Protein AF-Q9HRU2-F1 (afdb_monomer_lite)

Sequence (132 aa):
MLAAVGVSATDSVRLDDGTVVCHGHEEPAADGDRYVVGHQHPAVTISGGQRRPCFLYGPGQYDSADVLVVPAFTRLAAGTPVGTLGDGTAVSPLLAPPAGYRPIVVSNGETLGFPALGDLDGLLVGARGYET

Radius of gyration: 15.8 Å; chains: 1; bounding box: 53×34×46 Å

Structure (mmCIF, N/CA/C/O backbone):
data_AF-Q9HRU2-F1
#
_entry.id   AF-Q9HRU2-F1
#
loop_
_atom_site.group_PDB
_atom_site.id
_atom_site.type_symbol
_atom_site.label_atom_id
_atom_site.label_alt_id
_atom_site.label_comp_id
_atom_site.label_asym_id
_atom_site.label_entity_id
_atom_site.label_seq_id
_atom_site.pdbx_PDB_ins_code
_atom_site.Cartn_x
_atom_site.Cartn_y
_atom_site.Cartn_z
_atom_site.occupancy
_atom_site.B_iso_or_equiv
_atom_site.auth_seq_id
_atom_site.auth_comp_id
_atom_site.auth_asym_id
_atom_si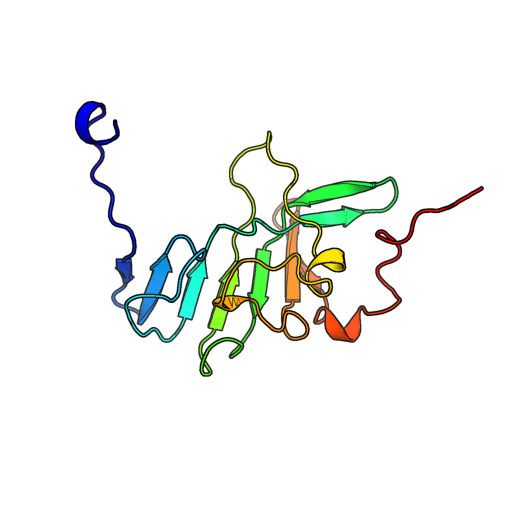te.auth_atom_id
_atom_site.pdbx_PDB_model_num
ATOM 1 N N . MET A 1 1 ? -0.186 -6.260 26.507 1.00 65.69 1 MET A N 1
ATOM 2 C CA . MET A 1 1 ? 0.516 -4.962 26.367 1.00 65.69 1 MET A CA 1
ATOM 3 C C . MET A 1 1 ? -0.443 -3.841 25.961 1.00 65.69 1 MET A C 1
ATOM 5 O O . MET A 1 1 ? -0.495 -2.854 26.674 1.00 65.69 1 MET A O 1
ATOM 9 N N . LEU A 1 2 ? -1.263 -4.001 24.911 1.00 79.06 2 LEU A N 1
ATOM 10 C CA . LEU A 1 2 ? -2.230 -2.969 24.478 1.00 79.06 2 LEU A CA 1
ATOM 11 C C . LEU A 1 2 ? -3.431 -2.789 25.425 1.00 79.06 2 LEU A C 1
ATOM 13 O O . LEU A 1 2 ? -3.792 -1.664 25.756 1.00 79.06 2 LEU A O 1
ATOM 17 N N . ALA A 1 3 ? -3.966 -3.882 25.975 1.00 78.38 3 ALA A N 1
ATOM 18 C CA . ALA A 1 3 ? -5.041 -3.810 26.971 1.00 78.38 3 ALA A CA 1
ATOM 19 C C . ALA A 1 3 ? -4.650 -3.005 28.230 1.00 78.38 3 ALA A C 1
ATOM 21 O O . ALA A 1 3 ? -5.494 -2.359 28.840 1.00 78.38 3 ALA A O 1
ATOM 22 N N . ALA A 1 4 ? -3.359 -2.991 28.589 1.00 84.88 4 ALA A N 1
ATOM 23 C CA . ALA A 1 4 ? -2.852 -2.244 29.743 1.00 84.88 4 ALA A CA 1
ATOM 24 C C . ALA A 1 4 ? -2.881 -0.718 29.539 1.00 84.88 4 ALA A C 1
ATOM 26 O O . ALA A 1 4 ? -2.835 0.023 30.514 1.00 84.88 4 ALA A O 1
ATOM 27 N N . VAL A 1 5 ? -2.977 -0.256 28.288 1.00 92.81 5 VAL A N 1
ATOM 28 C CA . VAL A 1 5 ? -3.156 1.161 27.933 1.00 92.81 5 VAL A CA 1
ATOM 29 C C . VAL A 1 5 ? -4.576 1.456 27.436 1.00 92.81 5 VAL A C 1
ATOM 31 O O . VAL A 1 5 ? -4.810 2.491 26.824 1.00 92.81 5 VAL A O 1
ATOM 34 N N . GLY A 1 6 ? -5.534 0.552 27.686 1.00 91.19 6 GLY A N 1
ATOM 35 C CA . GLY A 1 6 ? -6.935 0.735 27.295 1.00 91.19 6 GLY A CA 1
ATOM 36 C C . GLY A 1 6 ? -7.181 0.670 25.786 1.00 91.19 6 GLY A C 1
ATOM 37 O O . GLY A 1 6 ? -8.202 1.162 25.318 1.00 91.19 6 GLY A O 1
ATOM 38 N N . VAL A 1 7 ? -6.257 0.078 25.021 1.00 92.88 7 VAL A N 1
ATOM 39 C CA . VAL A 1 7 ? -6.377 -0.060 23.566 1.00 92.88 7 VAL A CA 1
ATOM 40 C C . VAL A 1 7 ? -6.807 -1.481 23.217 1.00 92.88 7 VAL A C 1
ATOM 42 O O . VAL A 1 7 ? -6.107 -2.450 23.528 1.00 92.88 7 VAL A O 1
ATOM 45 N N . SER A 1 8 ? -7.946 -1.598 22.536 1.00 89.38 8 SER A N 1
ATOM 46 C CA . SER A 1 8 ? -8.352 -2.814 21.830 1.00 89.38 8 SER A CA 1
ATOM 47 C C . SER A 1 8 ? -7.721 -2.842 20.441 1.00 89.38 8 SER A C 1
ATOM 49 O O . SER A 1 8 ? -7.751 -1.835 19.735 1.00 89.38 8 SER A O 1
ATOM 51 N N . ALA A 1 9 ? -7.192 -3.992 20.035 1.00 90.44 9 ALA A N 1
ATOM 52 C CA . ALA A 1 9 ? -6.661 -4.207 18.696 1.00 90.44 9 ALA A CA 1
ATOM 53 C C . ALA A 1 9 ? -7.326 -5.422 18.048 1.00 90.44 9 ALA A C 1
ATOM 55 O O . ALA A 1 9 ? -7.742 -6.352 18.737 1.00 90.44 9 ALA A O 1
ATOM 56 N N . THR A 1 10 ? -7.410 -5.376 16.725 1.00 93.69 10 THR A N 1
ATOM 57 C CA . THR A 1 10 ? -7.831 -6.467 15.848 1.00 93.69 10 THR A CA 1
ATOM 58 C C . THR A 1 10 ? -6.777 -6.607 14.755 1.00 93.69 10 THR A C 1
ATOM 60 O O . THR A 1 10 ? -6.143 -5.613 14.392 1.00 93.69 10 THR A O 1
ATOM 63 N N . ASP A 1 11 ? -6.587 -7.816 14.236 1.00 92.88 11 ASP A N 1
ATOM 64 C CA . ASP A 1 11 ? -5.593 -8.085 13.188 1.00 92.88 11 ASP A CA 1
ATOM 65 C C . ASP A 1 11 ? -6.015 -7.490 11.837 1.00 92.88 11 ASP A C 1
ATOM 67 O O . ASP A 1 11 ? -5.184 -7.103 11.009 1.00 92.88 11 ASP A O 1
ATOM 71 N N . SER A 1 12 ? -7.329 -7.376 11.629 1.00 95.94 12 SER A N 1
ATOM 72 C CA . SER A 1 12 ? -7.924 -6.698 10.483 1.00 95.94 12 SER A CA 1
ATOM 73 C C . SER A 1 12 ? -9.295 -6.107 10.811 1.00 95.94 12 SER A C 1
ATOM 75 O O . SER A 1 12 ? -9.941 -6.483 11.794 1.00 95.94 12 SER A O 1
ATOM 77 N N . VAL A 1 13 ? -9.740 -5.166 9.982 1.00 96.81 13 VAL A N 1
ATOM 78 C CA . VAL A 1 13 ? -11.097 -4.613 10.005 1.00 96.81 13 VAL A CA 1
ATOM 79 C C . VAL A 1 13 ? -11.576 -4.382 8.575 1.00 96.81 13 VAL A C 1
ATOM 81 O O . VAL A 1 13 ? -10.825 -3.871 7.746 1.00 96.81 13 VAL A O 1
ATOM 84 N N . ARG A 1 14 ? -12.829 -4.745 8.288 1.00 97.69 14 ARG A N 1
ATOM 85 C CA . ARG A 1 14 ? -13.525 -4.360 7.057 1.00 97.69 14 ARG A CA 1
ATOM 86 C C . ARG A 1 14 ? -14.444 -3.179 7.357 1.00 97.69 14 ARG A C 1
ATOM 88 O O . ARG A 1 14 ? -15.209 -3.231 8.317 1.00 97.69 14 ARG A O 1
ATOM 95 N N . LEU A 1 15 ? -14.333 -2.125 6.561 1.00 97.25 15 LEU A N 1
ATOM 96 C CA . LEU A 1 15 ? -15.151 -0.921 6.645 1.00 97.25 15 LEU A CA 1
ATOM 97 C C . LEU A 1 15 ? -16.430 -1.075 5.811 1.00 97.25 15 LEU A C 1
ATOM 99 O O . LEU A 1 15 ? -16.517 -1.938 4.933 1.00 97.25 15 LEU A O 1
ATOM 103 N N . ASP A 1 16 ? -17.410 -0.207 6.067 1.00 97.56 16 ASP A N 1
ATOM 104 C CA . ASP A 1 16 ? -18.725 -0.239 5.408 1.00 97.56 16 ASP A CA 1
ATOM 105 C C . ASP A 1 16 ? -18.646 -0.045 3.884 1.00 97.56 16 ASP A C 1
ATOM 107 O O . ASP A 1 16 ? -19.518 -0.511 3.155 1.00 97.56 16 ASP A O 1
ATOM 111 N N . ASP A 1 17 ? -17.592 0.615 3.395 1.00 96.94 17 ASP A N 1
ATOM 112 C CA . ASP A 1 17 ? -17.349 0.860 1.969 1.00 96.94 17 ASP A CA 1
ATOM 113 C C . ASP A 1 17 ? -16.646 -0.301 1.245 1.00 96.94 17 ASP A C 1
ATOM 115 O O . ASP A 1 17 ? -16.288 -0.164 0.079 1.00 96.94 17 ASP A O 1
ATOM 119 N N . GLY A 1 18 ? -16.431 -1.431 1.928 1.00 96.94 18 GLY A N 1
ATOM 120 C CA . GLY A 1 18 ? -15.746 -2.596 1.368 1.00 96.94 18 GLY A CA 1
ATOM 121 C C . GLY A 1 18 ? -14.223 -2.574 1.514 1.00 96.94 18 GLY A C 1
ATOM 122 O O . GLY A 1 18 ? -13.579 -3.556 1.142 1.00 96.94 18 GLY A O 1
ATOM 123 N N . THR A 1 19 ? -13.637 -1.522 2.097 1.00 98.31 19 THR A N 1
ATOM 124 C CA . THR A 1 19 ? -12.194 -1.452 2.365 1.00 98.31 19 THR A CA 1
ATOM 125 C C . THR A 1 19 ? -11.792 -2.387 3.504 1.00 98.31 19 THR A C 1
ATOM 127 O O . THR A 1 19 ? -12.360 -2.334 4.594 1.00 98.31 19 THR A O 1
ATOM 130 N N . VAL A 1 20 ? -10.751 -3.190 3.299 1.00 98.31 20 VAL A N 1
ATOM 131 C CA . VAL A 1 20 ? -10.115 -4.011 4.334 1.00 98.31 20 VAL A CA 1
ATOM 132 C C . VAL A 1 20 ? -8.812 -3.355 4.780 1.00 98.31 20 VAL A C 1
ATOM 134 O O . VAL A 1 20 ? -7.930 -3.073 3.973 1.00 98.31 20 VAL A O 1
ATOM 137 N N . VAL A 1 21 ? -8.667 -3.124 6.082 1.00 97.81 21 VAL A N 1
ATOM 138 C CA . VAL A 1 21 ? -7.430 -2.636 6.700 1.00 97.81 21 VAL A CA 1
ATOM 139 C C . VAL A 1 21 ? -6.791 -3.785 7.469 1.00 97.81 21 VAL A C 1
ATOM 141 O O . VAL A 1 21 ? -7.419 -4.357 8.359 1.00 97.81 21 VAL A O 1
ATOM 144 N N . CYS A 1 22 ? -5.545 -4.124 7.149 1.00 96.69 22 CYS A N 1
ATOM 145 C CA . CYS A 1 22 ? -4.785 -5.166 7.845 1.00 96.69 22 CYS A CA 1
ATOM 146 C C . CYS A 1 22 ? -3.282 -4.853 7.835 1.00 96.69 22 CYS A C 1
ATOM 148 O O . CYS A 1 22 ? -2.827 -3.908 7.186 1.00 96.69 22 CYS A O 1
ATOM 150 N N . HIS A 1 23 ? -2.478 -5.623 8.574 1.00 95.25 23 HIS A N 1
ATOM 151 C CA . HIS A 1 23 ? -1.033 -5.376 8.597 1.00 95.25 23 HIS A CA 1
ATOM 152 C C . HIS A 1 23 ? -0.376 -5.637 7.231 1.00 95.25 23 HIS A C 1
ATOM 154 O O . HIS A 1 23 ? 0.459 -4.841 6.811 1.00 95.25 23 HIS A O 1
ATOM 160 N N . GLY A 1 24 ? -0.782 -6.702 6.528 1.00 94.44 24 GLY A N 1
ATOM 161 C CA . GLY A 1 24 ? -0.293 -7.049 5.187 1.00 94.44 24 GLY A CA 1
ATOM 162 C C . GLY A 1 24 ? 0.886 -8.026 5.137 1.00 94.44 24 GLY A C 1
ATOM 163 O O . GLY A 1 24 ? 1.427 -8.239 4.060 1.00 94.44 24 GLY A O 1
ATOM 164 N N . HIS A 1 25 ? 1.304 -8.617 6.260 1.00 94.19 25 HIS A N 1
ATOM 165 C CA . HIS A 1 25 ? 2.317 -9.692 6.286 1.00 94.19 25 HIS A CA 1
ATOM 166 C C . HIS A 1 25 ? 1.770 -11.095 5.967 1.00 94.19 25 HIS A C 1
ATOM 168 O O . HIS A 1 25 ? 2.537 -12.030 5.777 1.00 94.19 25 HIS A O 1
ATOM 174 N N . GLU A 1 26 ? 0.448 -11.233 5.924 1.00 93.81 26 GLU A N 1
ATOM 175 C CA . GLU A 1 26 ? -0.284 -12.483 5.717 1.00 93.81 26 GLU A CA 1
ATOM 176 C C . GLU A 1 26 ? -1.425 -12.214 4.730 1.00 93.81 26 GLU A C 1
ATOM 178 O O . GLU A 1 26 ? -1.768 -11.049 4.484 1.00 93.81 26 GLU A O 1
ATOM 183 N N . GLU A 1 27 ? -2.003 -13.275 4.166 1.00 94.25 27 GLU A N 1
ATOM 184 C CA . GLU A 1 27 ? -3.207 -13.159 3.343 1.00 94.25 27 GLU A CA 1
ATOM 185 C C . GLU A 1 27 ? -4.354 -12.546 4.169 1.00 94.25 27 GLU A C 1
ATOM 187 O O . GLU A 1 27 ? -4.562 -12.932 5.325 1.00 94.25 27 GLU A O 1
ATOM 192 N N . PRO A 1 28 ? -5.100 -11.570 3.625 1.00 94.69 28 PRO A N 1
ATOM 193 C CA . PRO A 1 28 ? -6.243 -10.999 4.320 1.00 94.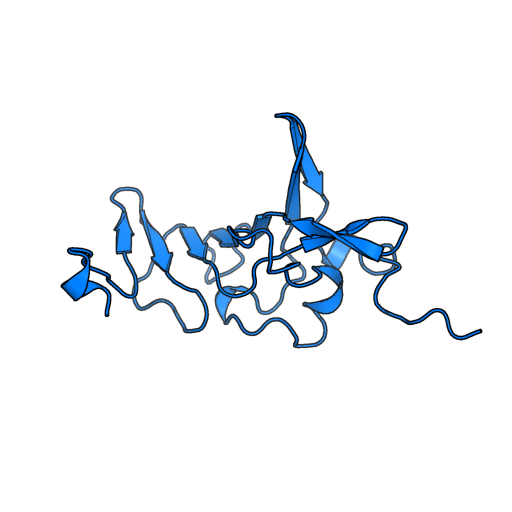69 28 PRO A CA 1
ATOM 194 C C . PRO A 1 28 ? -7.302 -12.063 4.629 1.00 94.69 28 PRO A C 1
ATOM 196 O O . PRO A 1 28 ? -7.733 -12.801 3.753 1.00 94.69 28 PRO A O 1
ATOM 199 N N . ALA A 1 29 ? -7.794 -12.084 5.868 1.00 91.56 29 ALA A N 1
ATOM 200 C CA . ALA A 1 29 ? -8.852 -13.008 6.288 1.00 91.56 29 ALA A CA 1
ATOM 201 C C . ALA A 1 29 ? -10.244 -12.678 5.705 1.00 91.56 29 ALA A C 1
ATOM 203 O O . ALA A 1 29 ? -11.189 -13.443 5.895 1.00 91.56 29 ALA A O 1
ATOM 204 N N . ALA A 1 30 ? -10.388 -11.523 5.055 1.00 93.19 30 ALA A N 1
ATOM 205 C CA . ALA A 1 30 ? -11.631 -11.056 4.461 1.00 93.19 30 ALA A CA 1
ATOM 206 C C . ALA A 1 30 ? -11.387 -10.511 3.054 1.00 93.19 30 ALA A C 1
ATOM 208 O O . ALA A 1 30 ? -10.420 -9.779 2.815 1.00 93.19 30 ALA A O 1
ATOM 209 N N . ASP A 1 31 ? -12.327 -10.806 2.162 1.00 95.12 31 ASP A N 1
ATOM 210 C CA . ASP A 1 31 ? -12.386 -10.196 0.840 1.00 95.12 31 ASP A CA 1
ATOM 211 C C . ASP A 1 31 ? -12.758 -8.715 0.962 1.00 95.12 31 ASP A C 1
ATOM 213 O O . ASP A 1 31 ? -13.524 -8.324 1.854 1.00 95.12 31 ASP A O 1
ATOM 217 N N . GLY A 1 32 ? -12.242 -7.886 0.063 1.00 95.31 32 GLY A N 1
ATOM 218 C CA . GLY A 1 32 ? -12.521 -6.457 0.009 1.00 95.31 32 GLY A CA 1
ATOM 219 C C . GLY A 1 32 ? -12.368 -5.911 -1.402 1.00 95.31 32 GLY A C 1
ATOM 220 O O . GLY A 1 32 ? -11.619 -6.453 -2.208 1.00 95.31 32 GLY A O 1
ATOM 221 N N . ASP A 1 33 ? -13.052 -4.804 -1.685 1.00 96.88 33 ASP A N 1
ATOM 222 C CA . ASP A 1 33 ? -12.911 -4.087 -2.963 1.00 96.88 33 ASP A CA 1
ATOM 223 C C . ASP A 1 33 ? -11.583 -3.303 -3.012 1.00 96.88 33 ASP A C 1
ATOM 225 O O . ASP A 1 33 ? -11.061 -2.949 -4.075 1.00 96.88 33 ASP A O 1
ATOM 229 N N . ARG A 1 34 ? -11.026 -3.033 -1.825 1.00 98.06 34 ARG A N 1
ATOM 230 C CA . ARG A 1 34 ? -9.752 -2.356 -1.604 1.00 98.06 34 ARG A CA 1
ATOM 231 C C . ARG A 1 34 ? -9.086 -2.841 -0.323 1.00 98.06 34 ARG A C 1
ATOM 233 O O . ARG A 1 34 ? -9.753 -3.042 0.687 1.00 98.06 34 ARG A O 1
ATOM 240 N N . TYR A 1 35 ? -7.761 -2.877 -0.329 1.00 98.38 35 TYR A N 1
ATOM 241 C CA . TYR A 1 35 ? -6.927 -3.177 0.826 1.00 98.38 35 TYR A CA 1
ATOM 242 C C . TYR A 1 35 ? -6.053 -1.980 1.201 1.00 98.38 35 TYR A C 1
ATOM 244 O O . TYR A 1 35 ? -5.399 -1.386 0.345 1.00 98.38 35 TYR A O 1
ATOM 252 N N . VAL A 1 36 ? -6.006 -1.635 2.487 1.00 98.00 36 VAL A N 1
ATOM 253 C CA . VAL A 1 36 ? -5.039 -0.687 3.054 1.00 98.00 36 VAL A CA 1
ATOM 254 C C . VAL A 1 36 ? -4.106 -1.464 3.965 1.00 98.00 36 VAL A C 1
ATOM 256 O O . VAL A 1 36 ? -4.532 -1.996 4.992 1.00 98.00 36 VAL A O 1
ATOM 259 N N . VAL A 1 37 ? -2.833 -1.529 3.586 1.00 96.81 37 VAL A N 1
ATOM 260 C CA . VAL A 1 37 ? -1.852 -2.380 4.260 1.00 96.81 37 VAL A CA 1
ATOM 261 C C . VAL A 1 37 ? -0.609 -1.618 4.682 1.00 96.81 37 VAL A C 1
ATOM 263 O O . VAL A 1 37 ? -0.178 -0.660 4.040 1.00 96.81 37 VAL A O 1
ATOM 266 N N . GLY A 1 38 ? -0.036 -2.052 5.799 1.00 89.56 38 GLY A N 1
ATOM 267 C CA . GLY A 1 38 ? 1.271 -1.617 6.270 1.00 89.56 38 GLY A CA 1
ATOM 268 C C . GLY A 1 38 ? 2.351 -2.614 5.857 1.00 89.56 38 GLY A C 1
ATOM 269 O O . GLY A 1 38 ? 2.448 -3.011 4.699 1.00 89.56 38 GLY A O 1
ATOM 270 N N . HIS A 1 39 ? 3.177 -3.012 6.820 1.00 94.00 39 HIS A N 1
ATOM 271 C CA . HIS A 1 39 ? 4.234 -4.016 6.696 1.00 94.00 39 HIS A CA 1
ATOM 272 C C . HIS A 1 39 ? 5.445 -3.581 5.861 1.00 94.00 39 HIS A C 1
ATOM 274 O O . HIS A 1 39 ? 6.541 -3.452 6.402 1.00 94.00 39 HIS A O 1
ATOM 280 N N . GLN A 1 40 ? 5.267 -3.318 4.565 1.00 91.44 40 GLN A N 1
ATOM 281 C CA . GLN A 1 40 ? 6.382 -2.976 3.677 1.00 91.44 40 GLN A CA 1
ATOM 282 C C . GLN A 1 40 ? 6.887 -1.548 3.846 1.00 91.44 40 GLN A C 1
ATOM 284 O O . GLN A 1 40 ? 8.092 -1.316 3.755 1.00 91.44 40 GLN A O 1
ATOM 289 N N . HIS A 1 41 ? 5.987 -0.607 4.138 1.00 93.44 41 HIS A N 1
ATOM 290 C CA . HIS A 1 41 ? 6.322 0.792 4.412 1.00 93.44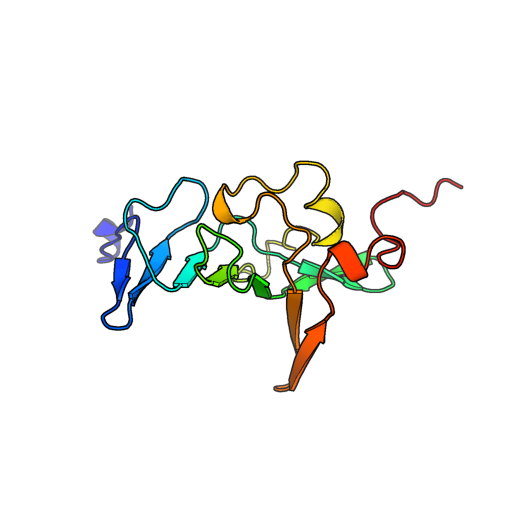 41 HIS A CA 1
ATOM 291 C C . HIS A 1 41 ? 7.228 1.409 3.325 1.00 93.44 41 HIS A C 1
ATOM 293 O O . HIS A 1 41 ? 8.401 1.696 3.584 1.00 93.44 41 HIS A O 1
ATOM 299 N N . PRO A 1 42 ? 6.717 1.583 2.095 1.00 94.56 42 PRO A N 1
ATOM 300 C CA . PRO A 1 42 ? 7.536 1.902 0.939 1.00 94.56 42 PRO A CA 1
ATOM 301 C C . PRO A 1 42 ? 8.133 3.310 1.016 1.00 94.56 42 PRO A C 1
ATOM 303 O O . PRO A 1 42 ? 7.555 4.253 1.566 1.00 94.56 42 PRO A O 1
ATOM 306 N N . ALA A 1 43 ? 9.307 3.457 0.418 1.00 94.56 43 ALA A N 1
ATOM 307 C CA . ALA A 1 43 ? 10.007 4.719 0.275 1.00 94.56 43 ALA A CA 1
ATOM 308 C C . ALA A 1 43 ? 10.624 4.844 -1.121 1.00 94.56 43 ALA A C 1
ATOM 310 O O . ALA A 1 43 ? 11.152 3.879 -1.676 1.00 94.56 43 ALA A O 1
ATOM 311 N N . VAL A 1 44 ? 10.616 6.058 -1.667 1.00 92.19 44 VAL A N 1
ATOM 312 C CA . VAL A 1 44 ? 11.410 6.392 -2.851 1.00 92.19 44 VAL A CA 1
ATOM 313 C C . VAL A 1 44 ? 12.804 6.834 -2.419 1.00 92.19 44 VAL A C 1
ATOM 315 O O . VAL A 1 44 ? 12.966 7.565 -1.438 1.00 92.19 44 VAL A O 1
ATOM 318 N N . THR A 1 45 ? 13.819 6.403 -3.159 1.00 89.44 45 THR A N 1
ATOM 319 C CA . THR A 1 45 ? 15.186 6.902 -2.988 1.00 89.44 45 THR A CA 1
ATOM 320 C C . THR A 1 45 ? 15.377 8.092 -3.917 1.00 89.44 45 THR A C 1
ATOM 322 O O . THR A 1 45 ? 15.204 7.964 -5.126 1.00 89.44 45 THR A O 1
ATOM 325 N N . ILE A 1 46 ? 15.722 9.251 -3.360 1.00 82.06 46 ILE A N 1
ATOM 326 C CA . ILE A 1 46 ? 16.071 10.442 -4.146 1.00 82.06 46 ILE A CA 1
ATOM 327 C C . ILE A 1 46 ? 17.586 10.521 -4.366 1.00 82.06 46 ILE A C 1
ATOM 329 O O . ILE A 1 46 ? 18.366 9.892 -3.642 1.00 82.06 46 ILE A O 1
ATOM 333 N N . SER A 1 47 ? 18.011 11.325 -5.344 1.00 76.69 47 SER A N 1
ATOM 334 C CA . SER A 1 47 ? 19.427 11.600 -5.613 1.00 76.69 47 SER A CA 1
ATOM 335 C C . SER A 1 47 ? 20.164 11.995 -4.327 1.00 76.69 47 SER A C 1
ATOM 337 O O . SER A 1 47 ? 19.716 12.873 -3.590 1.00 76.69 47 SER A O 1
ATOM 339 N N . GLY A 1 48 ? 21.279 11.317 -4.039 1.00 75.19 48 GLY A N 1
ATOM 340 C CA . GLY A 1 48 ? 22.001 11.436 -2.763 1.00 75.19 48 GLY A CA 1
ATOM 341 C C . GLY A 1 48 ? 21.644 10.370 -1.716 1.00 75.19 48 GLY A C 1
ATOM 342 O O . GLY A 1 48 ? 22.088 10.473 -0.575 1.00 75.19 48 GLY A O 1
ATOM 343 N N . GLY A 1 49 ? 20.850 9.354 -2.078 1.00 79.31 49 GLY A N 1
ATOM 344 C CA . GLY A 1 49 ? 20.610 8.153 -1.263 1.00 79.31 49 GLY A CA 1
ATOM 345 C C . GLY A 1 49 ? 19.592 8.325 -0.132 1.00 79.31 49 GLY A C 1
ATOM 346 O O . GLY A 1 49 ? 19.314 7.378 0.603 1.00 79.31 49 GLY A O 1
ATOM 347 N N . GLN A 1 50 ? 19.014 9.518 0.012 1.00 86.00 50 GLN A N 1
ATOM 348 C CA . GLN A 1 50 ? 18.003 9.793 1.028 1.00 86.00 50 GLN A CA 1
ATOM 349 C C . GLN A 1 50 ? 16.694 9.080 0.684 1.00 86.00 50 GLN A C 1
ATOM 351 O O . GLN A 1 50 ? 16.234 9.116 -0.459 1.00 86.00 50 GLN A O 1
ATOM 356 N N . ARG A 1 51 ? 16.066 8.464 1.688 1.00 90.25 51 ARG A N 1
ATOM 357 C CA . ARG A 1 51 ? 14.751 7.833 1.538 1.00 90.25 51 ARG A CA 1
ATOM 358 C C . ARG A 1 51 ? 13.651 8.817 1.903 1.00 90.25 51 ARG A C 1
ATOM 360 O O . ARG A 1 51 ? 13.717 9.495 2.928 1.00 90.25 51 ARG A O 1
ATOM 367 N N . ARG A 1 52 ? 12.630 8.892 1.056 1.00 90.62 52 ARG A N 1
ATOM 368 C CA . ARG A 1 52 ? 11.409 9.660 1.296 1.00 90.62 52 ARG A CA 1
ATOM 369 C C . ARG A 1 52 ? 10.235 8.688 1.390 1.00 90.62 52 ARG A C 1
ATOM 371 O O . ARG A 1 52 ? 10.042 7.922 0.446 1.00 90.62 52 ARG A O 1
ATOM 378 N N . PRO A 1 53 ? 9.459 8.704 2.488 1.00 94.25 53 PRO A N 1
ATOM 379 C CA . PRO A 1 53 ? 8.275 7.864 2.594 1.00 94.25 53 PRO A CA 1
ATOM 380 C C . PRO A 1 53 ? 7.308 8.149 1.443 1.00 94.25 53 PRO A C 1
ATOM 382 O O . PRO A 1 53 ? 7.121 9.303 1.054 1.00 94.25 53 PRO A O 1
ATOM 385 N N . CYS A 1 54 ? 6.702 7.100 0.904 1.00 95.62 54 CYS A N 1
ATOM 386 C CA . CYS A 1 54 ? 5.706 7.200 -0.154 1.00 95.62 54 CYS A CA 1
ATOM 387 C C . CYS A 1 54 ? 4.564 6.226 0.123 1.00 95.62 54 CYS A C 1
ATOM 389 O O . CYS A 1 54 ? 4.730 5.263 0.868 1.00 95.62 54 CYS A O 1
ATOM 391 N N . PHE A 1 55 ? 3.409 6.477 -0.475 1.00 97.25 55 PHE A N 1
ATOM 392 C CA . PHE A 1 55 ? 2.411 5.434 -0.655 1.00 97.25 55 PHE A CA 1
ATOM 393 C C . PHE A 1 55 ? 2.770 4.616 -1.889 1.00 97.25 55 PHE A C 1
ATOM 395 O O . PHE A 1 55 ? 3.452 5.102 -2.795 1.00 97.25 55 PHE A O 1
ATOM 402 N N . LEU A 1 56 ? 2.266 3.391 -1.941 1.00 96.69 56 LEU A N 1
ATOM 403 C CA . LEU A 1 56 ? 2.378 2.545 -3.116 1.00 96.69 56 LEU A CA 1
ATOM 404 C C . LEU A 1 56 ? 0.981 2.037 -3.472 1.00 96.69 56 LEU A C 1
ATOM 406 O O . LEU A 1 56 ? 0.361 1.327 -2.684 1.00 96.69 56 LEU A O 1
ATOM 410 N N . TYR A 1 57 ? 0.468 2.471 -4.622 1.00 97.94 57 TYR A N 1
ATOM 411 C CA . TYR A 1 57 ? -0.896 2.186 -5.064 1.00 97.94 57 TYR A CA 1
ATOM 412 C C . TYR A 1 57 ? -0.903 1.171 -6.204 1.00 97.94 57 TYR A C 1
ATOM 414 O O . TYR A 1 57 ? -0.317 1.416 -7.257 1.00 97.94 57 TYR A O 1
ATOM 422 N N . GLY A 1 58 ? -1.566 0.041 -5.992 1.00 97.12 58 GLY A N 1
ATOM 423 C CA . GLY A 1 58 ? -1.740 -1.030 -6.962 1.00 97.12 58 GLY A CA 1
ATOM 424 C C . GLY A 1 58 ? -3.204 -1.150 -7.366 1.00 97.12 58 GLY A C 1
ATOM 425 O O . GLY A 1 58 ? -3.941 -1.867 -6.689 1.00 97.12 58 GLY A O 1
ATOM 426 N N . PRO A 1 59 ? -3.647 -0.485 -8.446 1.00 97.12 59 PRO A N 1
ATOM 427 C CA . PRO A 1 59 ? -5.006 -0.653 -8.941 1.00 97.12 59 PRO A CA 1
ATOM 428 C C . PRO A 1 59 ? -5.215 -2.082 -9.455 1.00 97.12 59 PRO A C 1
ATOM 430 O O . PRO A 1 59 ? -4.455 -2.552 -10.311 1.00 97.12 59 PRO A O 1
ATOM 433 N N . GLY A 1 60 ? -6.225 -2.772 -8.924 1.00 96.62 60 GLY A N 1
ATOM 434 C CA . GLY A 1 60 ? -6.560 -4.151 -9.301 1.00 96.62 60 GLY A CA 1
ATOM 435 C C . GLY A 1 60 ? -5.426 -5.176 -9.145 1.00 96.62 60 GLY A C 1
ATOM 436 O O . GLY A 1 60 ? -5.411 -6.167 -9.871 1.00 96.62 60 GLY A O 1
ATOM 437 N N . GLN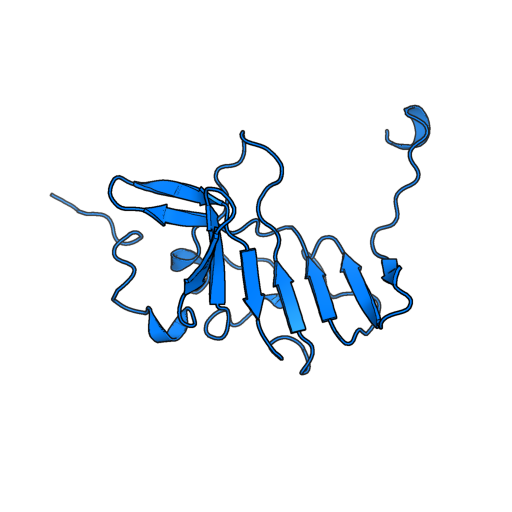 A 1 61 ? -4.440 -4.924 -8.275 1.00 95.19 61 GLN A N 1
ATOM 438 C CA . GLN A 1 61 ? -3.233 -5.758 -8.168 1.00 95.19 61 GLN A CA 1
ATOM 439 C C . GLN A 1 61 ? -3.393 -6.988 -7.266 1.00 95.19 61 GLN A C 1
ATOM 441 O O . GLN A 1 61 ? -2.511 -7.842 -7.272 1.00 95.19 61 GLN A O 1
ATOM 446 N N . TYR A 1 62 ? -4.492 -7.104 -6.517 1.00 95.06 62 TYR A N 1
ATOM 447 C CA . TYR A 1 62 ? -4.754 -8.251 -5.647 1.00 95.06 62 TYR A CA 1
ATOM 448 C C . TYR A 1 62 ? -6.157 -8.789 -5.907 1.00 95.06 62 TYR A C 1
ATOM 450 O O . TYR A 1 62 ? -7.125 -8.137 -5.544 1.00 95.06 62 TYR A O 1
ATOM 458 N N . ASP A 1 63 ? -6.282 -9.924 -6.599 1.00 93.38 63 ASP A N 1
ATOM 459 C CA . ASP A 1 63 ? -7.576 -10.517 -6.982 1.00 93.38 63 ASP A CA 1
ATOM 460 C C . ASP A 1 63 ? -8.564 -9.517 -7.619 1.00 93.38 63 ASP A C 1
ATOM 462 O O . ASP A 1 63 ? -9.770 -9.549 -7.396 1.00 93.38 63 ASP A O 1
ATOM 466 N N . SER A 1 64 ? -8.046 -8.623 -8.470 1.00 94.94 64 SER A N 1
ATOM 467 C CA . SER A 1 64 ? -8.775 -7.501 -9.096 1.00 94.94 64 SER A CA 1
ATOM 468 C C . SER A 1 64 ? -9.200 -6.368 -8.150 1.00 94.94 64 SER A C 1
ATOM 470 O O . SER A 1 64 ? -9.787 -5.391 -8.615 1.00 94.94 64 SER A O 1
ATOM 472 N N . ALA A 1 65 ? -8.861 -6.442 -6.864 1.00 97.25 65 ALA A N 1
ATOM 473 C CA . ALA A 1 65 ? -9.037 -5.377 -5.886 1.00 97.25 65 ALA A CA 1
ATOM 474 C C . ALA A 1 65 ? -7.848 -4.404 -5.858 1.00 97.25 65 ALA A C 1
ATOM 476 O O . ALA A 1 65 ? -6.703 -4.736 -6.193 1.00 97.25 65 ALA A O 1
ATOM 477 N N . ASP A 1 66 ? -8.130 -3.178 -5.423 1.00 98.00 66 ASP A N 1
ATOM 478 C CA . ASP A 1 66 ? -7.120 -2.145 -5.215 1.00 98.00 66 ASP A CA 1
ATOM 479 C C . ASP A 1 66 ? -6.282 -2.423 -3.964 1.00 98.00 66 ASP A C 1
ATOM 481 O O . ASP A 1 66 ? -6.809 -2.823 -2.930 1.00 98.00 66 ASP A O 1
ATOM 485 N N . VAL A 1 67 ? -4.996 -2.080 -3.995 1.00 98.06 67 VAL A N 1
ATOM 486 C CA . VAL A 1 67 ? -4.128 -2.122 -2.811 1.00 98.06 67 VAL A CA 1
ATOM 487 C C . VAL A 1 67 ? -3.457 -0.771 -2.600 1.00 98.06 67 VAL A C 1
ATOM 489 O O . VAL A 1 67 ? -2.849 -0.209 -3.510 1.00 98.06 67 VAL A O 1
ATOM 492 N N . LEU A 1 68 ? -3.534 -0.249 -1.380 1.00 97.94 68 LEU A N 1
ATOM 493 C CA . LEU A 1 68 ? -2.812 0.933 -0.932 1.00 97.94 68 LEU A CA 1
ATOM 494 C C . LEU A 1 68 ? -1.869 0.552 0.208 1.00 97.94 68 LEU A C 1
ATOM 496 O O . LEU A 1 68 ? -2.302 0.263 1.323 1.00 97.94 68 LEU A O 1
ATOM 500 N N . VAL A 1 69 ? -0.569 0.609 -0.057 1.00 97.50 69 VAL A N 1
ATOM 501 C CA . VAL A 1 69 ? 0.458 0.404 0.966 1.00 97.50 69 VAL A CA 1
ATOM 502 C C . VAL A 1 69 ? 0.837 1.748 1.567 1.00 97.50 69 VAL A C 1
ATOM 504 O O . VAL A 1 69 ? 1.219 2.675 0.844 1.00 97.50 69 VAL A O 1
ATOM 507 N N . VAL A 1 70 ? 0.752 1.858 2.889 1.00 97.19 70 VAL A N 1
ATOM 508 C CA . VAL A 1 70 ? 1.060 3.101 3.602 1.00 97.19 70 VAL A CA 1
ATOM 509 C C . VAL A 1 70 ? 2.545 3.190 3.974 1.00 97.19 70 VAL A C 1
ATOM 511 O O . VAL A 1 70 ? 3.162 2.168 4.293 1.00 97.19 70 VAL A O 1
ATOM 514 N N . PRO A 1 71 ? 3.144 4.397 3.964 1.00 95.94 71 PRO A N 1
ATOM 515 C CA . PRO A 1 71 ? 4.503 4.598 4.451 1.00 95.94 71 PRO A CA 1
ATOM 516 C C . PRO A 1 71 ? 4.630 4.278 5.944 1.00 95.94 71 PRO A C 1
ATOM 518 O O . PRO A 1 71 ? 3.648 4.249 6.688 1.00 95.94 71 PRO A O 1
ATOM 521 N N . ALA A 1 72 ? 5.871 4.130 6.414 1.00 92.31 72 ALA A N 1
ATOM 522 C CA . ALA A 1 72 ? 6.134 4.087 7.846 1.00 92.31 72 ALA A CA 1
ATOM 523 C C . ALA A 1 72 ? 5.625 5.376 8.511 1.00 92.31 72 ALA A C 1
ATOM 525 O O . ALA A 1 72 ? 5.990 6.481 8.114 1.00 92.31 72 ALA A O 1
ATOM 526 N N . PHE A 1 73 ? 4.827 5.229 9.569 1.00 86.25 73 PHE A N 1
ATOM 527 C CA . PHE A 1 73 ? 4.359 6.368 10.363 1.00 86.25 73 PHE A CA 1
ATOM 528 C C . PHE A 1 73 ? 5.485 7.003 11.202 1.00 86.25 73 PHE A C 1
ATOM 530 O O . PHE A 1 73 ? 5.444 8.182 11.550 1.00 86.25 73 PHE A O 1
ATOM 537 N N . THR A 1 74 ? 6.512 6.218 11.540 1.00 84.56 74 THR A N 1
ATOM 538 C CA . THR A 1 74 ? 7.654 6.664 12.346 1.00 84.56 74 THR A CA 1
ATOM 539 C C . THR A 1 74 ? 8.756 7.283 11.490 1.00 84.56 74 THR A C 1
ATOM 541 O O . THR A 1 74 ? 9.050 6.814 10.396 1.00 84.56 74 THR A O 1
ATOM 544 N N . ARG A 1 75 ? 9.446 8.289 12.039 1.00 80.62 75 ARG A N 1
ATOM 545 C CA . ARG A 1 75 ? 10.650 8.880 11.429 1.00 80.62 75 ARG A CA 1
ATOM 546 C C . ARG A 1 75 ? 11.905 8.016 11.593 1.00 80.62 75 ARG A C 1
ATOM 548 O O . ARG A 1 75 ? 12.921 8.317 10.980 1.00 80.62 75 ARG A O 1
ATOM 555 N N . LEU A 1 76 ? 11.855 6.985 12.441 1.00 82.81 76 LEU A N 1
ATOM 556 C CA . LEU A 1 76 ? 13.000 6.108 12.716 1.00 82.81 76 LEU A CA 1
ATOM 557 C C . LEU A 1 76 ? 13.181 5.025 11.648 1.00 82.81 76 LEU A C 1
ATOM 559 O O . LEU A 1 76 ? 14.298 4.578 11.406 1.00 82.81 76 LEU A O 1
ATOM 563 N N . ALA A 1 77 ? 12.090 4.598 11.013 1.00 84.12 77 ALA A N 1
ATOM 564 C CA . ALA A 1 77 ? 12.136 3.621 9.939 1.00 84.12 77 ALA A CA 1
ATOM 565 C C . ALA A 1 77 ? 12.223 4.359 8.603 1.00 84.12 77 ALA A C 1
ATOM 567 O O . ALA A 1 77 ? 11.298 5.067 8.214 1.00 84.12 77 ALA A O 1
ATOM 568 N N . ALA A 1 78 ? 13.327 4.165 7.884 1.00 85.94 78 ALA A N 1
ATOM 569 C CA . ALA A 1 78 ? 13.552 4.820 6.596 1.00 85.94 78 ALA A CA 1
ATOM 570 C C . ALA A 1 78 ? 12.651 4.279 5.463 1.00 85.94 78 ALA A C 1
ATOM 572 O O . ALA A 1 78 ? 12.635 4.848 4.374 1.00 85.94 78 ALA A O 1
ATOM 573 N N . GLY A 1 79 ? 11.921 3.188 5.717 1.00 90.06 79 GLY A N 1
ATOM 574 C CA . GLY A 1 79 ? 11.073 2.506 4.744 1.00 90.06 79 GLY A CA 1
ATOM 575 C C . GLY A 1 79 ? 11.849 1.626 3.764 1.00 90.06 79 GLY A C 1
ATOM 576 O O . GLY A 1 79 ? 13.082 1.692 3.675 1.00 90.06 79 GLY A O 1
ATOM 577 N N . THR A 1 80 ? 11.111 0.787 3.042 1.00 91.75 80 THR A N 1
ATOM 578 C CA . THR A 1 80 ? 11.647 -0.146 2.041 1.00 91.75 80 THR A CA 1
ATOM 579 C C . THR A 1 80 ? 11.770 0.560 0.691 1.00 91.75 80 THR A C 1
ATOM 581 O O . THR A 1 80 ? 10.765 1.079 0.203 1.00 91.75 80 THR A O 1
ATOM 584 N N . PRO A 1 81 ? 12.962 0.616 0.068 1.00 92.00 81 PRO A N 1
ATOM 585 C CA . PRO A 1 81 ? 13.115 1.220 -1.249 1.00 92.00 81 PRO A CA 1
ATOM 586 C C . PRO A 1 81 ? 12.237 0.523 -2.290 1.00 92.00 81 PRO A C 1
ATOM 588 O O . PRO A 1 81 ? 12.362 -0.678 -2.506 1.00 92.00 81 PRO A O 1
ATOM 591 N N . VAL A 1 82 ? 11.387 1.275 -2.988 1.00 91.88 82 VAL A N 1
ATOM 592 C CA . VAL A 1 82 ? 10.485 0.686 -3.995 1.00 91.88 82 VAL A CA 1
ATOM 593 C C . VAL A 1 82 ? 11.235 -0.030 -5.125 1.00 91.88 82 VAL A C 1
ATOM 595 O O . VAL A 1 82 ? 10.749 -1.027 -5.646 1.00 91.88 82 VAL A O 1
ATOM 598 N N . GLY A 1 83 ? 12.452 0.421 -5.448 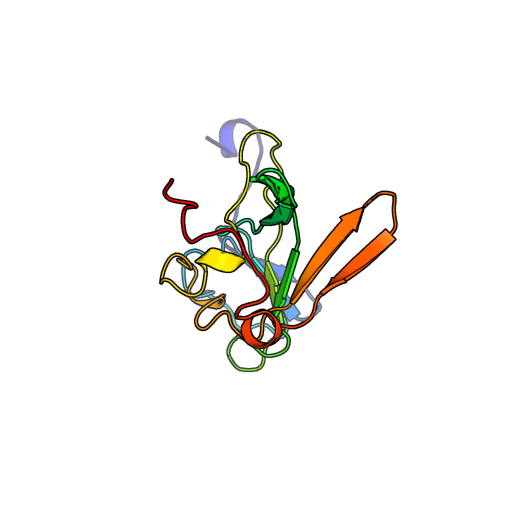1.00 86.31 83 GLY A N 1
ATOM 599 C CA . GLY A 1 83 ? 13.300 -0.192 -6.472 1.00 86.31 83 GLY A CA 1
ATOM 600 C C . GLY A 1 83 ? 13.886 -1.559 -6.101 1.00 86.31 83 GLY A C 1
ATOM 601 O O . GLY A 1 83 ? 14.442 -2.205 -6.976 1.00 86.31 83 GLY A O 1
ATOM 602 N N . THR A 1 84 ? 13.781 -2.010 -4.844 1.00 85.62 84 THR A N 1
ATOM 603 C CA . THR A 1 84 ? 14.248 -3.351 -4.438 1.00 85.62 84 THR A CA 1
ATOM 604 C C . THR A 1 84 ? 13.113 -4.370 -4.366 1.00 85.62 84 THR A C 1
ATOM 606 O O . THR A 1 84 ? 13.370 -5.558 -4.180 1.00 85.62 84 THR A O 1
ATOM 609 N N . LEU A 1 85 ? 11.848 -3.939 -4.471 1.00 85.94 85 LEU A N 1
ATOM 610 C CA . LEU A 1 85 ? 10.680 -4.803 -4.248 1.00 85.94 85 LEU A CA 1
ATOM 611 C C . LEU A 1 85 ? 10.619 -5.981 -5.229 1.00 85.94 85 LEU A C 1
ATOM 613 O O . LEU A 1 85 ? 10.202 -7.070 -4.838 1.00 85.94 85 LEU A O 1
ATOM 617 N N . GLY A 1 86 ? 11.084 -5.783 -6.466 1.00 78.25 86 GLY A N 1
ATOM 618 C CA . GLY A 1 86 ? 11.158 -6.829 -7.492 1.00 78.25 86 GLY A CA 1
ATOM 619 C C . GLY A 1 86 ? 12.156 -7.952 -7.184 1.00 78.25 86 GLY A C 1
ATOM 620 O O . GLY A 1 86 ? 11.993 -9.058 -7.688 1.00 78.25 86 GLY A O 1
ATOM 621 N N . ASP A 1 87 ? 13.127 -7.717 -6.296 1.00 79.44 87 ASP A N 1
ATOM 622 C CA . ASP A 1 87 ? 14.201 -8.668 -5.970 1.00 79.44 87 ASP A CA 1
ATOM 623 C C . ASP A 1 87 ? 13.794 -9.679 -4.877 1.00 79.44 87 ASP A C 1
ATOM 625 O O . ASP A 1 87 ? 14.636 -10.227 -4.167 1.00 79.44 87 ASP A O 1
ATOM 629 N N . GLY A 1 88 ? 12.489 -9.890 -4.675 1.00 68.69 88 GLY A N 1
ATOM 630 C CA . GLY A 1 88 ? 11.960 -10.733 -3.597 1.00 68.69 88 GLY A CA 1
ATOM 631 C C . GLY A 1 88 ? 12.011 -10.084 -2.210 1.00 68.69 88 GLY A C 1
ATOM 632 O O . GLY A 1 88 ? 11.762 -10.754 -1.211 1.00 68.69 88 GLY A O 1
ATOM 633 N N . THR A 1 89 ? 12.310 -8.781 -2.122 1.00 70.81 89 THR A N 1
ATOM 634 C CA . THR A 1 89 ? 12.225 -8.038 -0.848 1.00 70.81 89 THR A CA 1
ATOM 635 C C . THR A 1 89 ? 10.785 -7.698 -0.456 1.00 70.81 89 THR A C 1
ATOM 637 O O . THR A 1 89 ? 10.524 -7.399 0.712 1.00 70.81 89 THR A O 1
ATOM 640 N N . ALA A 1 90 ? 9.847 -7.789 -1.407 1.00 69.75 90 ALA A N 1
ATOM 641 C CA . ALA A 1 90 ? 8.420 -7.740 -1.137 1.00 69.75 90 ALA A CA 1
ATOM 642 C C . ALA A 1 90 ? 7.992 -8.970 -0.323 1.00 69.75 90 ALA A C 1
ATOM 644 O O . ALA A 1 90 ? 7.811 -10.056 -0.864 1.00 69.75 90 ALA A O 1
ATOM 645 N N . VAL A 1 91 ? 7.823 -8.787 0.987 1.00 80.31 91 VAL A N 1
ATOM 646 C CA . VAL A 1 91 ? 7.396 -9.857 1.911 1.00 80.31 91 VAL A CA 1
ATOM 647 C C . VAL A 1 91 ? 5.889 -9.850 2.205 1.00 80.31 91 VAL A C 1
ATOM 649 O O . VAL A 1 91 ? 5.415 -10.644 3.007 1.00 80.31 91 VAL A O 1
ATOM 652 N N . SER A 1 92 ? 5.121 -8.972 1.553 1.00 89.94 92 SER A N 1
ATOM 653 C CA . SER A 1 92 ? 3.655 -8.981 1.623 1.00 89.94 92 SER A CA 1
ATOM 654 C C . SER A 1 92 ? 3.068 -9.797 0.467 1.00 89.94 92 SER A C 1
ATOM 656 O O . SER A 1 92 ? 3.422 -9.506 -0.681 1.00 89.94 92 SER A O 1
ATOM 658 N N . PRO A 1 93 ? 2.124 -10.728 0.714 1.00 91.81 93 PRO A N 1
ATOM 659 C CA . PRO A 1 93 ? 1.444 -11.451 -0.361 1.00 91.81 93 PRO A CA 1
ATOM 660 C C . PRO A 1 93 ? 0.619 -10.523 -1.262 1.00 91.81 93 PRO A C 1
ATOM 662 O O . PRO A 1 93 ? 0.429 -10.824 -2.434 1.00 91.81 93 PRO A O 1
ATOM 665 N N . LEU A 1 94 ? 0.207 -9.351 -0.763 1.00 93.44 94 LEU A N 1
ATOM 666 C CA . LEU A 1 94 ? -0.542 -8.386 -1.563 1.00 93.44 94 LEU A CA 1
ATOM 667 C C . LEU A 1 94 ? 0.330 -7.667 -2.601 1.00 93.44 94 LEU A C 1
ATOM 669 O O . LEU A 1 94 ? -0.209 -7.069 -3.521 1.00 93.44 94 LEU A O 1
ATOM 673 N N . LEU A 1 95 ? 1.663 -7.707 -2.483 1.00 89.94 95 LEU A N 1
ATOM 674 C CA . LEU A 1 95 ? 2.588 -6.943 -3.332 1.00 89.94 95 LEU A CA 1
ATOM 675 C C . LEU A 1 95 ? 3.291 -7.763 -4.418 1.00 89.94 95 LEU A C 1
ATOM 677 O O . LEU A 1 95 ? 4.124 -7.213 -5.137 1.00 89.94 95 LEU A O 1
ATOM 681 N N . ALA A 1 96 ? 3.002 -9.058 -4.536 1.00 84.31 96 ALA A N 1
ATOM 682 C CA . ALA A 1 96 ? 3.693 -9.942 -5.465 1.00 84.31 96 ALA A CA 1
ATOM 683 C C . ALA A 1 96 ? 2.814 -10.257 -6.694 1.00 84.31 96 ALA A C 1
ATOM 685 O O . ALA A 1 96 ? 1.802 -10.936 -6.533 1.00 84.31 96 ALA A O 1
ATOM 686 N N . PRO A 1 97 ? 3.198 -9.849 -7.926 1.00 87.56 97 PRO A N 1
ATOM 687 C CA . PRO A 1 97 ? 4.384 -9.069 -8.312 1.00 87.56 97 PRO A CA 1
ATOM 688 C C . PRO A 1 97 ? 4.200 -7.533 -8.185 1.00 87.56 97 PRO A C 1
ATOM 690 O O . PRO A 1 97 ? 3.114 -7.018 -8.445 1.00 87.56 97 PRO A O 1
ATOM 693 N N . PRO A 1 98 ? 5.267 -6.756 -7.893 1.00 90.88 98 PRO A N 1
ATOM 694 C CA . PRO A 1 98 ? 5.144 -5.325 -7.584 1.00 90.88 98 PRO A CA 1
ATOM 695 C C . PRO A 1 98 ? 5.088 -4.405 -8.816 1.00 90.88 98 PRO A C 1
ATOM 697 O O . PRO A 1 98 ? 4.915 -3.196 -8.676 1.00 90.88 98 PRO A O 1
ATOM 700 N N . ALA A 1 99 ? 5.247 -4.937 -10.030 1.00 92.25 99 ALA A N 1
ATOM 701 C CA . ALA A 1 99 ? 5.449 -4.137 -11.241 1.00 92.25 99 ALA A CA 1
ATOM 702 C C . ALA A 1 99 ? 4.295 -3.164 -11.552 1.00 92.25 99 ALA A C 1
ATOM 704 O O . ALA A 1 99 ? 4.549 -2.064 -12.039 1.00 92.25 99 ALA A O 1
ATOM 705 N N . GLY A 1 100 ? 3.043 -3.535 -11.255 1.00 94.38 100 GLY A N 1
ATOM 706 C CA . GLY A 1 100 ? 1.866 -2.697 -11.516 1.00 94.38 100 GLY A CA 1
ATOM 707 C C . GLY A 1 100 ? 1.612 -1.601 -10.476 1.00 94.38 100 GLY A C 1
ATOM 708 O O . GLY A 1 100 ? 0.692 -0.797 -10.637 1.00 94.38 100 GLY A O 1
ATOM 709 N N . TYR A 1 101 ? 2.420 -1.539 -9.418 1.00 96.00 101 TYR A N 1
ATOM 710 C CA . TYR A 1 101 ? 2.259 -0.559 -8.355 1.00 96.00 101 TYR A CA 1
ATOM 711 C C . TYR A 1 101 ? 2.870 0.796 -8.707 1.00 96.00 101 TYR A C 1
ATOM 713 O O . TYR A 1 101 ? 3.927 0.880 -9.323 1.00 96.00 101 TYR A O 1
ATOM 721 N N . ARG A 1 102 ? 2.222 1.876 -8.270 1.00 96.50 102 ARG A N 1
ATOM 722 C CA . ARG A 1 102 ? 2.587 3.269 -8.550 1.00 96.50 102 ARG A CA 1
ATOM 723 C C . ARG A 1 102 ? 3.004 3.981 -7.265 1.00 96.50 102 ARG A C 1
ATOM 725 O O . ARG A 1 102 ? 2.190 4.065 -6.339 1.00 96.50 102 ARG A O 1
ATOM 732 N N . PRO A 1 103 ? 4.237 4.505 -7.172 1.00 96.19 103 PRO A N 1
ATOM 733 C CA . PRO A 1 103 ? 4.635 5.340 -6.048 1.00 96.19 103 PRO A CA 1
ATOM 734 C C . PRO A 1 103 ? 3.857 6.657 -6.036 1.00 96.19 103 PRO A C 1
ATOM 736 O O . PRO A 1 103 ? 3.683 7.302 -7.071 1.00 96.19 103 PRO A O 1
ATOM 739 N N . ILE A 1 104 ? 3.432 7.085 -4.851 1.00 97.06 104 ILE A N 1
ATOM 740 C CA . ILE A 1 104 ? 2.785 8.381 -4.636 1.00 97.06 104 ILE A CA 1
ATOM 741 C C . ILE A 1 104 ? 3.493 9.089 -3.484 1.00 97.06 104 ILE A C 1
ATOM 743 O O . ILE A 1 104 ? 3.522 8.602 -2.352 1.00 97.06 104 ILE A O 1
ATOM 747 N N . VAL A 1 105 ? 4.069 10.254 -3.762 1.00 94.44 105 VAL A N 1
ATOM 748 C CA . VAL A 1 105 ? 4.767 11.079 -2.771 1.00 94.44 105 VAL A CA 1
ATOM 749 C C . VAL A 1 105 ? 3.893 12.271 -2.419 1.00 94.44 105 VAL A C 1
ATOM 751 O O . 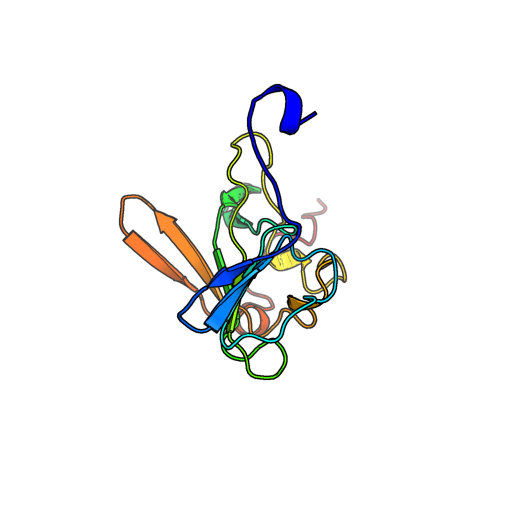VAL A 1 105 ? 3.477 13.018 -3.299 1.00 94.44 105 VAL A O 1
ATOM 754 N N . VAL A 1 106 ? 3.655 12.481 -1.125 1.00 92.31 106 VAL A N 1
ATOM 755 C CA . VAL A 1 106 ? 3.007 13.699 -0.631 1.00 92.31 106 VAL A CA 1
ATOM 756 C C . VAL A 1 106 ? 4.085 14.645 -0.113 1.00 92.31 106 VAL A C 1
ATOM 758 O O . VAL A 1 106 ? 4.843 14.297 0.794 1.00 92.31 106 VAL A O 1
ATOM 761 N N . SER A 1 107 ? 4.180 15.840 -0.692 1.00 88.44 107 SER A N 1
ATOM 762 C CA . SER A 1 107 ? 5.180 16.845 -0.322 1.00 88.44 107 SER A CA 1
ATOM 763 C C . SER A 1 107 ? 4.567 18.236 -0.335 1.00 88.44 107 SER A C 1
ATOM 765 O O . SER A 1 107 ? 3.963 18.631 -1.320 1.00 88.44 107 SER A O 1
ATOM 767 N N . ASN A 1 108 ? 4.709 18.988 0.760 1.00 90.44 108 ASN A N 1
ATOM 768 C CA . ASN A 1 108 ? 4.209 20.366 0.875 1.00 90.44 108 ASN A CA 1
ATOM 769 C C . ASN A 1 108 ? 2.720 20.541 0.498 1.00 90.44 108 ASN A C 1
ATOM 771 O O . ASN A 1 108 ? 2.330 21.572 -0.037 1.00 90.44 108 ASN A O 1
ATOM 775 N N . GLY A 1 109 ? 1.889 19.531 0.780 1.00 90.19 109 GLY A N 1
ATOM 776 C CA . GLY A 1 109 ? 0.461 19.528 0.433 1.00 90.19 109 GLY A CA 1
ATOM 777 C C . GLY A 1 109 ? 0.151 19.108 -1.008 1.00 90.19 109 GLY A C 1
ATOM 778 O O . GLY A 1 109 ? -1.017 18.958 -1.351 1.00 90.19 109 GLY A O 1
ATOM 779 N N . GLU A 1 110 ? 1.167 18.866 -1.834 1.00 94.44 110 GLU A N 1
ATOM 780 C CA . GLU A 1 110 ? 1.027 18.346 -3.191 1.00 94.44 110 GLU A CA 1
ATOM 781 C C . GLU A 1 110 ? 1.145 16.818 -3.210 1.00 94.44 110 GLU A C 1
ATOM 783 O O . GLU A 1 110 ? 1.918 16.229 -2.450 1.00 94.44 110 GLU A O 1
ATOM 788 N N . THR A 1 111 ? 0.375 16.176 -4.092 1.00 95.94 111 THR A N 1
ATOM 789 C CA . THR A 1 111 ? 0.429 14.731 -4.338 1.00 95.94 111 THR A CA 1
ATOM 790 C C . THR A 1 111 ? 1.060 14.475 -5.700 1.00 95.94 111 THR A C 1
ATOM 792 O O . THR A 1 111 ? 0.475 14.794 -6.731 1.00 95.94 111 THR A O 1
ATOM 795 N N . LEU A 1 112 ? 2.250 13.881 -5.696 1.00 94.25 112 LEU A N 1
ATOM 796 C CA . LEU A 1 112 ? 3.022 13.549 -6.887 1.00 94.25 112 LEU A CA 1
ATOM 797 C C . LEU A 1 112 ? 2.897 12.049 -7.166 1.00 94.25 112 LEU A C 1
ATOM 799 O O . LEU A 1 112 ? 3.394 11.228 -6.393 1.00 94.25 112 LEU A O 1
ATOM 803 N N . GLY A 1 113 ? 2.223 11.697 -8.260 1.00 93.81 113 GLY A N 1
ATOM 804 C CA . GLY A 1 113 ? 2.098 10.319 -8.731 1.00 93.81 113 GLY A CA 1
ATOM 805 C C . GLY A 1 113 ? 3.192 9.967 -9.733 1.00 93.81 113 GLY A C 1
ATOM 806 O O . GLY A 1 113 ? 3.443 10.721 -10.672 1.00 93.81 113 GLY A O 1
ATOM 807 N N . PHE A 1 114 ? 3.819 8.810 -9.549 1.00 93.12 114 PHE A N 1
ATOM 808 C CA . PHE A 1 114 ? 4.806 8.266 -10.476 1.00 93.12 114 PHE A CA 1
ATOM 809 C C . PHE A 1 114 ? 4.189 7.157 -11.352 1.00 93.12 114 PHE A C 1
ATOM 811 O O . PHE A 1 114 ? 3.146 6.588 -11.002 1.00 93.12 114 PHE A O 1
ATOM 818 N N . PRO A 1 115 ? 4.810 6.839 -12.503 1.00 94.56 115 PRO A N 1
ATOM 819 C CA . PRO A 1 115 ? 4.482 5.651 -13.291 1.00 94.56 115 PRO A CA 1
ATOM 820 C C . PRO A 1 115 ? 4.552 4.347 -12.482 1.00 94.56 115 PRO A C 1
ATOM 822 O O . PRO A 1 115 ? 5.026 4.333 -11.343 1.00 94.56 115 PRO A O 1
ATOM 825 N N . ALA A 1 116 ? 4.057 3.251 -13.064 1.00 94.75 116 ALA A N 1
ATOM 826 C CA . ALA A 1 116 ? 4.140 1.955 -12.401 1.00 94.75 116 ALA A CA 1
ATOM 827 C C . ALA A 1 116 ? 5.610 1.522 -12.287 1.00 94.75 116 ALA A C 1
ATOM 829 O O . ALA A 1 116 ? 6.432 1.921 -13.109 1.00 94.75 116 ALA A O 1
ATOM 830 N N . LEU A 1 117 ? 5.959 0.721 -11.280 1.00 92.50 117 LEU A N 1
ATOM 831 C CA . LEU A 1 117 ? 7.347 0.314 -11.051 1.00 92.50 117 LEU A CA 1
ATOM 832 C C . LEU A 1 117 ? 7.961 -0.368 -12.280 1.00 92.50 117 LEU A C 1
ATOM 834 O O . LEU A 1 117 ? 9.091 -0.044 -12.627 1.00 92.50 117 LEU A O 1
ATOM 838 N N . GLY A 1 118 ? 7.196 -1.199 -12.993 1.00 90.50 118 GLY A N 1
ATOM 839 C CA . GLY A 1 118 ? 7.652 -1.814 -14.245 1.00 90.50 118 GLY A CA 1
ATOM 840 C C . GLY A 1 118 ? 7.918 -0.813 -15.380 1.00 90.50 118 GLY A C 1
ATOM 841 O O . GLY A 1 118 ? 8.759 -1.069 -16.234 1.00 90.50 118 GLY A O 1
ATOM 842 N N . ASP A 1 119 ? 7.267 0.357 -15.372 1.00 90.25 119 ASP A N 1
ATOM 843 C CA . ASP A 1 119 ? 7.541 1.444 -16.329 1.00 90.25 119 ASP A CA 1
ATOM 844 C C . ASP A 1 119 ? 8.811 2.237 -15.953 1.00 90.25 119 ASP A C 1
ATOM 846 O O . ASP A 1 119 ? 9.331 3.017 -16.753 1.00 90.25 119 ASP A O 1
ATOM 850 N N . LEU A 1 120 ? 9.282 2.085 -14.711 1.00 83.06 120 LEU A N 1
ATOM 851 C CA . LEU A 1 120 ? 10.454 2.765 -14.155 1.00 83.06 120 LEU A CA 1
ATOM 852 C C . LEU A 1 120 ? 11.702 1.870 -14.137 1.00 83.06 120 LEU A C 1
ATOM 854 O O . LEU A 1 120 ? 12.778 2.331 -13.732 1.00 83.06 120 LEU A O 1
ATOM 858 N N . ASP A 1 121 ? 11.583 0.618 -14.580 1.00 69.88 121 ASP A N 1
ATOM 859 C CA . ASP A 1 121 ? 12.696 -0.322 -14.653 1.00 69.88 121 ASP A CA 1
ATOM 860 C C . ASP A 1 121 ? 13.827 0.250 -15.525 1.00 69.88 121 ASP A C 1
ATOM 862 O O . ASP A 1 121 ? 13.638 0.681 -16.662 1.00 69.88 121 ASP A O 1
ATOM 866 N N . GLY A 1 122 ? 15.032 0.315 -14.951 1.00 63.50 122 GLY A N 1
ATOM 867 C CA . GLY A 1 122 ? 16.208 0.934 -15.575 1.00 63.50 122 GLY A CA 1
ATOM 868 C C . GLY A 1 122 ? 16.341 2.454 -15.384 1.00 63.50 122 GLY A C 1
ATOM 869 O O . GLY A 1 122 ? 17.431 2.982 -15.595 1.00 63.50 122 GLY A O 1
ATOM 870 N N . LEU A 1 123 ? 15.295 3.153 -14.925 1.00 64.38 123 LEU A N 1
ATOM 871 C CA . LEU A 1 123 ? 15.349 4.576 -14.542 1.00 64.38 123 LEU A CA 1
ATOM 872 C C . LEU A 1 123 ? 15.592 4.774 -13.040 1.00 64.38 123 LEU A C 1
ATOM 874 O O . LEU A 1 123 ? 16.147 5.795 -12.628 1.00 64.38 123 LEU A O 1
ATOM 878 N N . LEU A 1 124 ? 15.223 3.791 -12.216 1.00 61.84 124 LEU A N 1
ATOM 879 C CA . LEU A 1 124 ? 15.534 3.764 -10.786 1.00 61.84 124 LEU A CA 1
ATOM 880 C C . LEU A 1 124 ? 17.008 3.386 -10.564 1.00 61.84 124 LEU A C 1
ATOM 882 O O . LEU A 1 124 ? 17.343 2.284 -10.129 1.00 61.84 124 LEU A O 1
ATOM 886 N N . VAL A 1 125 ? 17.924 4.307 -10.864 1.00 51.19 125 VAL A N 1
ATOM 887 C CA . VAL A 1 125 ? 19.347 4.144 -10.537 1.00 51.19 125 VAL A CA 1
ATOM 888 C C . VAL A 1 125 ? 19.520 4.342 -9.028 1.00 51.19 125 VAL A C 1
ATOM 890 O O . VAL A 1 125 ? 19.596 5.467 -8.540 1.00 51.19 125 VAL A O 1
ATOM 893 N N . GLY A 1 126 ? 19.535 3.243 -8.268 1.00 49.97 126 GLY A N 1
ATOM 894 C CA . GLY A 1 126 ? 19.707 3.323 -6.811 1.00 49.97 126 GLY A CA 1
ATOM 895 C C . GLY A 1 126 ? 19.895 2.022 -6.023 1.00 49.97 126 GLY A C 1
ATOM 896 O O . GLY A 1 126 ? 20.050 2.108 -4.808 1.00 49.97 126 GLY A O 1
ATOM 897 N N . ALA A 1 127 ? 19.906 0.842 -6.652 1.00 49.06 127 ALA A N 1
ATOM 898 C CA . ALA A 1 127 ? 20.118 -0.434 -5.944 1.00 49.06 127 ALA A CA 1
ATOM 899 C C . ALA A 1 127 ? 21.297 -1.275 -6.466 1.00 49.06 127 ALA A C 1
ATOM 901 O O . ALA A 1 127 ? 21.636 -2.289 -5.864 1.00 49.06 127 ALA A O 1
ATOM 902 N N . ARG A 1 128 ? 21.965 -0.858 -7.548 1.00 45.31 128 ARG A N 1
ATOM 903 C CA . ARG A 1 128 ? 23.251 -1.441 -7.951 1.00 45.31 128 ARG A CA 1
ATOM 904 C C . ARG A 1 128 ? 24.339 -0.476 -7.523 1.00 45.31 128 ARG A C 1
ATOM 906 O O . ARG A 1 128 ? 24.356 0.664 -7.981 1.00 45.31 128 ARG A O 1
ATOM 913 N N . GLY A 1 129 ? 25.152 -0.914 -6.565 1.00 38.38 129 GLY A N 1
ATOM 914 C CA . GLY A 1 129 ? 26.247 -0.132 -6.014 1.00 38.38 129 GLY A CA 1
ATOM 915 C C . GLY A 1 129 ? 27.082 0.492 -7.125 1.00 38.38 129 GLY A C 1
ATOM 916 O O . GLY A 1 129 ? 27.388 -0.146 -8.130 1.00 38.38 129 GLY A O 1
ATOM 917 N N . TYR A 1 130 ? 27.425 1.758 -6.939 1.00 37.25 130 TYR A N 1
ATOM 918 C CA . TYR A 1 130 ? 28.522 2.361 -7.669 1.00 37.25 130 TYR A CA 1
ATOM 919 C C . TYR A 1 130 ? 29.799 1.759 -7.070 1.00 37.25 130 TYR A C 1
ATOM 921 O O . TYR A 1 130 ? 30.277 2.225 -6.039 1.00 37.25 130 TYR A O 1
ATOM 929 N N . GLU A 1 131 ? 30.275 0.648 -7.631 1.00 39.19 131 GLU A N 1
ATOM 930 C CA . GLU A 1 131 ? 31.634 0.181 -7.370 1.00 39.19 131 GLU A CA 1
ATOM 931 C C . GLU A 1 131 ? 32.590 1.085 -8.159 1.00 39.19 131 GLU A C 1
ATOM 933 O O . GLU A 1 131 ? 32.587 1.095 -9.391 1.00 39.19 131 GLU A O 1
ATOM 938 N N . THR A 1 132 ? 33.373 1.875 -7.426 1.00 40.81 132 THR A N 1
ATOM 939 C CA . THR A 1 132 ? 34.666 2.425 -7.861 1.00 40.81 132 THR A CA 1
ATOM 940 C C . THR A 1 132 ? 35.752 1.855 -6.986 1.00 40.81 132 THR A C 1
ATOM 942 O O . THR A 1 132 ? 35.508 1.828 -5.757 1.00 40.81 132 THR A O 1
#

Organism: Halobacterium salinarum (strain ATCC 700922 / JCM 11081 / NRC-1) (NCBI:txid64091)

Secondary structure (DSSP, 8-state):
--GGGT----SEEE-TTSEEEE-SSS--SS--SEEEE-SS-EEEEPTTS-EEE-EEEEEEEETTEEEEEPPPSSSS---EEGGGGGGTT---GGGSSGGG-EEEEEETTEEEEPPPGGGSTTT---SS----

pLDDT: mean 87.54, std 13.71, range [37.25, 98.38]

Foldseek 3Di:
DQVVVVDDDDQWDADPQFEIEHQQLDPDPDHGLEYEHEDQQEWAQDPPRQTAGWWKWAQLQAVNHIYIYGHDPDPVDSGHYLLCQCVVPVSGPSCVPVQRIWTWHQDPNDIDIGHGNVVCVVVRPHDDDPDD